Protein AF-A0A2E1IHF9-F1 (afdb_monomer_lite)

Sequence (119 aa):
MLIVKVIKPLVSTNRIPDFQHKHLQVVQDGSSKKVAVDAVGAKPGDWVICVGSSAAREAAGSKSYPSDLTIVGIIDHWEPDPPKTSSTSSSAPAPAVAPAPAPVSKAGSGSAAQGGSST

pLDDT: mean 80.96, std 20.06, range [40.62, 98.12]

Structure (mmCIF, N/CA/C/O backbone):
data_AF-A0A2E1IHF9-F1
#
_entry.id   AF-A0A2E1IHF9-F1
#
loop_
_atom_site.group_PDB
_atom_site.id
_atom_site.type_symbol
_atom_site.label_atom_id
_atom_site.label_alt_id
_atom_site.label_comp_id
_atom_site.label_asym_id
_atom_site.label_entity_id
_atom_site.label_seq_id
_atom_site.pdbx_PDB_ins_code
_atom_site.Cartn_x
_atom_site.Cartn_y
_atom_site.Cartn_z
_atom_site.occupancy
_atom_site.B_iso_or_equiv
_atom_site.auth_seq_id
_atom_site.auth_comp_id
_atom_site.auth_asym_id
_atom_site.auth_atom_id
_atom_site.pdbx_PDB_model_num
ATOM 1 N N . MET A 1 1 ? 7.980 2.218 10.946 1.00 90.38 1 MET A N 1
ATOM 2 C CA . MET A 1 1 ? 6.757 1.586 10.401 1.00 90.38 1 MET A CA 1
ATOM 3 C C . MET A 1 1 ? 5.550 2.377 10.872 1.00 90.38 1 MET A C 1
ATOM 5 O O . MET A 1 1 ? 5.690 3.129 11.829 1.00 90.38 1 MET A O 1
ATOM 9 N N . LEU A 1 2 ? 4.416 2.251 10.188 1.00 92.75 2 LEU A N 1
ATOM 10 C CA . LEU A 1 2 ? 3.163 2.943 10.501 1.00 92.75 2 LEU A CA 1
ATOM 11 C C . LEU A 1 2 ? 2.051 1.914 10.696 1.00 92.75 2 LEU A C 1
ATOM 13 O O . LEU A 1 2 ? 2.040 0.903 9.994 1.00 92.75 2 LEU A O 1
ATOM 17 N N . ILE A 1 3 ? 1.124 2.202 11.605 1.00 95.25 3 ILE A N 1
ATOM 18 C CA . ILE A 1 3 ? -0.120 1.447 11.751 1.00 95.25 3 ILE A CA 1
ATOM 19 C C . ILE A 1 3 ? -1.219 2.264 11.094 1.00 95.25 3 ILE A C 1
ATOM 21 O O . ILE A 1 3 ? -1.462 3.409 11.469 1.00 95.25 3 ILE A O 1
ATOM 25 N N . VAL A 1 4 ? -1.847 1.686 10.079 1.00 96.31 4 VAL A N 1
ATOM 26 C CA . VAL A 1 4 ? -2.867 2.356 9.272 1.00 96.31 4 VAL A CA 1
ATOM 27 C C . VAL A 1 4 ? -4.029 1.409 9.027 1.00 96.31 4 VAL A C 1
ATOM 29 O O . VAL A 1 4 ? -3.874 0.189 9.098 1.00 96.31 4 VAL A O 1
ATOM 32 N N . LYS A 1 5 ? -5.199 1.966 8.719 1.00 96.75 5 LYS A N 1
ATOM 33 C CA . LYS A 1 5 ? -6.387 1.175 8.387 1.00 96.75 5 LYS A CA 1
ATOM 34 C C . LYS A 1 5 ? -6.623 1.163 6.884 1.00 96.75 5 LYS A C 1
ATOM 36 O O . LYS A 1 5 ? -6.647 2.226 6.262 1.00 96.75 5 LYS A O 1
ATOM 41 N N . VAL A 1 6 ? -6.844 -0.005 6.294 1.00 97.94 6 VAL A N 1
ATOM 42 C CA . VAL A 1 6 ? -7.206 -0.120 4.877 1.00 97.94 6 VAL A CA 1
ATOM 43 C C . VAL A 1 6 ? -8.629 0.393 4.675 1.00 97.94 6 VAL A C 1
ATOM 45 O O . VAL A 1 6 ? -9.572 -0.054 5.325 1.00 97.94 6 VAL A O 1
ATOM 48 N N . ILE A 1 7 ? -8.795 1.348 3.763 1.00 97.94 7 ILE A N 1
ATOM 49 C CA . ILE A 1 7 ? -10.092 1.956 3.449 1.00 97.94 7 ILE A CA 1
ATOM 50 C C . ILE A 1 7 ? -10.748 1.223 2.287 1.00 97.94 7 ILE A C 1
ATOM 52 O O . ILE A 1 7 ? -11.915 0.854 2.369 1.00 97.94 7 ILE A O 1
ATOM 56 N N . LYS A 1 8 ? -10.021 1.087 1.173 1.00 97.69 8 LYS A N 1
ATOM 57 C CA . LYS A 1 8 ? -10.540 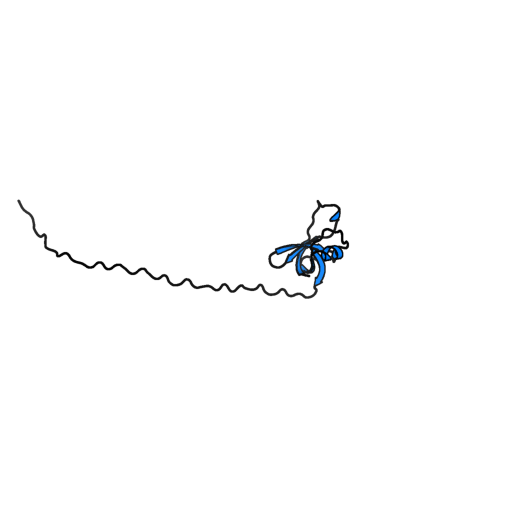0.524 -0.077 1.00 97.69 8 LYS A CA 1
ATOM 58 C C . LYS A 1 8 ? -9.410 0.194 -1.056 1.00 97.69 8 LYS A C 1
ATOM 60 O O . LYS A 1 8 ? -8.387 0.886 -1.025 1.00 97.69 8 LYS A O 1
ATOM 65 N N . PRO A 1 9 ? -9.629 -0.742 -1.993 1.00 97.56 9 PRO A N 1
ATOM 66 C CA . PRO A 1 9 ? -8.713 -0.949 -3.105 1.00 97.56 9 PRO A CA 1
ATOM 67 C C . PRO A 1 9 ? -8.630 0.288 -4.011 1.00 97.56 9 PRO A C 1
ATOM 69 O O . PRO A 1 9 ? -9.578 1.079 -4.137 1.00 97.56 9 PRO A O 1
ATOM 72 N N . LEU A 1 10 ? -7.481 0.446 -4.664 1.00 96.62 10 LEU A N 1
ATOM 73 C CA . LEU A 1 10 ? -7.224 1.473 -5.665 1.00 96.62 10 LEU A CA 1
ATOM 74 C C . LEU A 1 10 ? -6.768 0.827 -6.972 1.00 96.62 10 LEU A C 1
ATOM 76 O O . LEU A 1 10 ? -5.849 0.013 -7.001 1.00 96.62 10 LEU A O 1
ATOM 80 N N . VAL A 1 11 ? -7.386 1.242 -8.075 1.00 95.81 11 VAL A N 1
ATOM 81 C CA . VAL A 1 11 ? -7.006 0.816 -9.421 1.00 95.81 11 VAL A CA 1
ATOM 82 C C . VAL A 1 11 ? -6.537 2.037 -10.197 1.00 95.81 11 VAL A C 1
ATOM 84 O O . VAL A 1 11 ? -7.282 2.992 -10.381 1.00 95.81 11 VAL A O 1
ATOM 87 N N . SER A 1 12 ? -5.290 1.992 -10.653 1.00 94.19 12 SER A N 1
ATOM 88 C CA . SER A 1 12 ? -4.766 2.874 -11.696 1.00 94.19 12 SER A CA 1
ATOM 89 C C . SER A 1 12 ? -4.519 2.051 -12.962 1.00 94.19 12 SER A C 1
ATOM 91 O O . SER A 1 12 ? -3.928 0.975 -12.871 1.00 94.19 12 SER A O 1
ATOM 93 N N . THR A 1 13 ? -4.984 2.514 -14.119 1.00 93.81 13 THR A N 1
ATOM 94 C CA . THR A 1 13 ? -4.825 1.824 -15.415 1.00 93.81 13 THR A CA 1
ATOM 95 C C . THR A 1 13 ? -3.763 2.464 -16.306 1.00 93.81 13 THR A C 1
ATOM 97 O O . THR A 1 13 ? -3.248 1.803 -17.198 1.00 93.81 13 THR A O 1
ATOM 100 N N . ASN A 1 14 ? -3.399 3.723 -16.049 1.00 95.94 14 ASN A N 1
ATOM 101 C CA . ASN A 1 14 ? -2.338 4.434 -16.756 1.00 95.94 14 ASN A CA 1
ATOM 102 C C . ASN A 1 14 ? -1.141 4.624 -15.811 1.00 95.94 14 ASN A C 1
ATOM 104 O O . ASN A 1 14 ? -1.241 5.359 -14.825 1.00 95.94 14 ASN A O 1
ATOM 108 N N . ARG A 1 15 ? -0.039 3.907 -16.062 1.00 94.12 15 ARG A N 1
ATOM 109 C CA . ARG A 1 15 ? 1.123 3.806 -15.163 1.00 94.12 15 ARG A CA 1
ATOM 110 C C . ARG A 1 15 ? 2.424 3.785 -15.958 1.00 94.12 15 ARG A C 1
ATOM 112 O O . ARG A 1 15 ? 2.455 3.299 -17.084 1.00 94.12 15 ARG A O 1
ATOM 119 N N . ILE A 1 16 ? 3.509 4.242 -15.333 1.00 94.44 16 ILE A N 1
ATOM 120 C CA . ILE A 1 16 ? 4.855 3.965 -15.844 1.00 94.44 16 ILE A CA 1
ATOM 121 C C . ILE A 1 16 ? 5.126 2.449 -15.798 1.00 94.44 16 ILE A C 1
ATOM 123 O O . ILE A 1 16 ? 4.645 1.790 -14.868 1.00 94.44 16 ILE A O 1
ATOM 127 N N . PRO A 1 17 ? 5.911 1.891 -16.737 1.00 92.75 17 PRO A N 1
ATOM 128 C CA . PRO A 1 17 ? 6.197 0.453 -16.775 1.00 92.75 17 PRO A CA 1
ATOM 129 C C . PRO A 1 17 ? 6.763 -0.092 -15.454 1.00 92.75 17 PRO A C 1
ATOM 131 O O . PRO A 1 17 ? 6.355 -1.155 -14.984 1.00 92.75 17 PRO A O 1
ATOM 134 N N . ASP A 1 18 ? 7.628 0.684 -14.801 1.00 92.69 18 ASP A N 1
ATOM 135 C CA . ASP A 1 18 ? 8.324 0.285 -13.573 1.00 92.69 18 ASP A CA 1
ATOM 136 C C . ASP A 1 18 ? 7.407 0.160 -12.349 1.00 92.69 18 ASP A C 1
ATOM 138 O O . ASP A 1 18 ? 7.753 -0.519 -11.382 1.00 92.69 18 ASP A O 1
ATOM 142 N N . PHE A 1 19 ? 6.220 0.778 -12.379 1.00 93.38 19 PHE A N 1
ATOM 143 C CA . PHE A 1 19 ? 5.235 0.668 -11.297 1.00 93.38 19 PHE A CA 1
ATOM 144 C C . PHE A 1 19 ? 4.413 -0.628 -11.381 1.00 93.38 19 PHE A C 1
ATOM 146 O O . PHE A 1 19 ? 3.680 -0.955 -10.448 1.00 93.38 19 PHE A O 1
ATOM 153 N N . GLN A 1 20 ? 4.576 -1.397 -12.465 1.00 89.62 20 GLN A N 1
ATOM 154 C CA . GLN A 1 20 ? 4.017 -2.737 -12.658 1.00 89.62 20 GLN A CA 1
ATOM 155 C C . GLN A 1 20 ? 2.502 -2.827 -12.350 1.00 89.62 20 GLN A C 1
ATOM 157 O O . GLN A 1 20 ? 1.767 -1.837 -12.273 1.00 89.62 20 GLN A O 1
ATOM 162 N N . HIS A 1 21 ? 2.015 -4.056 -12.177 1.00 91.44 21 HIS A N 1
ATOM 163 C CA . HIS A 1 21 ? 0.623 -4.372 -11.857 1.00 91.44 21 HIS A CA 1
ATOM 164 C C . HIS A 1 21 ? 0.470 -4.833 -10.404 1.00 91.44 21 HIS A C 1
ATOM 166 O O . HIS A 1 21 ? -0.176 -5.841 -10.131 1.00 91.44 21 HIS A O 1
ATOM 172 N N . LYS A 1 22 ? 1.090 -4.120 -9.455 1.00 93.00 22 LYS A N 1
ATOM 173 C CA . LYS A 1 22 ? 0.910 -4.433 -8.030 1.00 93.00 22 LYS A CA 1
ATOM 174 C C . LYS A 1 22 ? -0.433 -3.931 -7.508 1.00 93.00 22 LYS A C 1
ATOM 176 O O . LYS A 1 22 ? -0.962 -2.913 -7.977 1.00 93.00 22 LYS A O 1
ATOM 181 N N . HIS A 1 23 ? -0.954 -4.653 -6.518 1.00 95.50 23 HIS A N 1
ATOM 182 C CA . HIS A 1 23 ? -2.153 -4.271 -5.785 1.00 95.50 23 HIS A CA 1
ATOM 183 C C . HIS A 1 23 ? -1.892 -2.985 -5.003 1.00 95.50 23 HIS A C 1
ATOM 185 O O . HIS A 1 23 ? -0.849 -2.831 -4.370 1.00 95.50 23 HIS A O 1
ATOM 191 N N . LEU A 1 24 ? -2.838 -2.050 -5.078 1.00 97.38 24 LEU A N 1
ATOM 192 C CA . LEU A 1 24 ? -2.775 -0.776 -4.375 1.00 97.38 24 LEU A CA 1
ATOM 193 C C . LEU A 1 24 ? -3.983 -0.652 -3.458 1.00 97.38 24 LEU A C 1
ATOM 195 O O . LEU A 1 24 ? -5.113 -0.953 -3.852 1.00 97.38 24 LEU A O 1
ATOM 199 N N . GLN A 1 25 ? -3.740 -0.156 -2.255 1.00 98.12 25 GLN A N 1
ATOM 200 C CA . GLN A 1 25 ? -4.758 0.098 -1.248 1.00 98.12 25 GLN A CA 1
ATOM 201 C C . GLN A 1 25 ? -4.723 1.572 -0.863 1.00 98.12 25 GLN A C 1
ATOM 203 O O . GLN A 1 25 ? -3.654 2.171 -0.728 1.00 98.12 25 GLN A O 1
ATOM 208 N N . VAL A 1 26 ? -5.895 2.164 -0.656 1.00 98.00 26 VAL A N 1
ATOM 209 C CA . VAL A 1 26 ? -5.999 3.435 0.061 1.00 98.00 26 VAL A CA 1
ATOM 210 C C . VAL A 1 26 ? -6.008 3.118 1.549 1.00 98.00 26 VAL A C 1
ATOM 212 O O . VAL A 1 26 ? -6.885 2.387 2.011 1.00 98.00 26 VAL A O 1
ATOM 215 N N . VAL A 1 27 ? -5.072 3.692 2.296 1.00 97.69 27 VAL A N 1
ATOM 216 C CA . VAL A 1 27 ? -4.953 3.530 3.749 1.00 97.69 27 VAL A CA 1
ATOM 217 C C . VAL A 1 27 ? -5.185 4.859 4.469 1.00 97.69 27 VAL A C 1
ATOM 219 O O . VAL A 1 27 ? -4.873 5.930 3.941 1.00 97.69 27 VAL A O 1
ATOM 222 N N . GLN A 1 28 ? -5.762 4.794 5.665 1.00 96.56 28 GLN A N 1
ATOM 223 C CA . GLN A 1 28 ? -6.008 5.931 6.547 1.00 96.56 28 GLN A CA 1
ATOM 224 C C . GLN A 1 28 ? -4.916 5.991 7.616 1.00 96.56 28 GLN A C 1
ATOM 226 O O . GLN A 1 28 ? -4.759 5.049 8.393 1.00 96.56 28 GLN A O 1
ATOM 231 N N . ASP A 1 29 ? -4.208 7.115 7.666 1.00 93.62 29 ASP A N 1
ATOM 232 C CA . ASP A 1 29 ? -3.217 7.455 8.687 1.00 93.62 29 ASP A CA 1
ATOM 233 C C . ASP A 1 29 ? -3.687 8.726 9.412 1.00 93.62 29 ASP A C 1
ATOM 235 O O . ASP A 1 29 ? -3.622 9.834 8.867 1.00 93.62 29 ASP A O 1
ATOM 239 N N . GLY A 1 30 ? -4.281 8.561 10.597 1.00 89.38 30 GLY A N 1
ATOM 240 C CA . GLY A 1 30 ? -4.964 9.647 11.304 1.00 89.38 30 GLY A CA 1
ATOM 241 C C . GLY A 1 30 ? -6.073 10.269 10.449 1.00 89.38 30 GLY A C 1
ATOM 242 O O . GLY A 1 30 ? -7.021 9.589 10.061 1.00 89.38 30 GLY A O 1
ATOM 243 N N . SER A 1 31 ? -5.954 11.557 10.118 1.00 89.69 31 SER A N 1
ATOM 244 C CA . SER A 1 31 ? -6.883 12.281 9.231 1.00 89.69 31 SER A CA 1
ATOM 245 C C . SER A 1 31 ? -6.518 12.196 7.741 1.00 89.69 31 SER A C 1
ATOM 247 O O . SER A 1 31 ? -7.352 12.502 6.886 1.00 89.69 31 SER A O 1
ATOM 249 N N . SER A 1 32 ? -5.312 11.736 7.405 1.00 95.06 32 SER A N 1
ATOM 250 C CA . SER A 1 32 ? -4.787 11.740 6.038 1.00 95.06 32 SER A CA 1
ATOM 251 C C . SER A 1 32 ? -4.979 10.399 5.330 1.00 95.06 32 SER A C 1
ATOM 253 O O . SER A 1 32 ? -4.904 9.332 5.938 1.00 95.06 32 SER A O 1
ATOM 255 N N . LYS A 1 33 ? -5.199 10.449 4.012 1.00 96.94 33 LYS A N 1
ATOM 256 C CA . LYS A 1 33 ? -5.250 9.257 3.153 1.00 96.94 33 LYS A CA 1
ATOM 257 C C . LYS A 1 33 ? -3.929 9.100 2.418 1.00 96.94 33 LYS A C 1
ATOM 259 O O . LYS A 1 33 ? -3.407 10.072 1.878 1.00 96.94 33 LYS A O 1
ATOM 264 N N . LYS A 1 34 ? -3.419 7.875 2.378 1.00 97.12 34 LYS A N 1
ATOM 265 C CA . LYS A 1 34 ? -2.202 7.498 1.652 1.00 97.12 34 LYS A CA 1
ATOM 266 C C . LYS A 1 34 ? -2.500 6.324 0.724 1.00 97.12 34 LYS A C 1
ATOM 268 O O . LYS A 1 34 ? -3.499 5.626 0.903 1.00 97.12 34 LYS A O 1
ATOM 273 N N . VAL A 1 35 ? -1.646 6.117 -0.270 1.00 97.06 35 VAL A N 1
ATOM 274 C CA . VAL A 1 35 ? -1.688 4.936 -1.139 1.00 97.06 35 VAL A CA 1
ATOM 275 C C . VAL A 1 35 ? -0.543 4.029 -0.726 1.00 97.06 35 VAL A C 1
ATOM 277 O O . VAL A 1 35 ? 0.579 4.500 -0.586 1.00 97.06 35 VAL A O 1
ATOM 280 N N . ALA A 1 36 ? -0.834 2.755 -0.502 1.00 97.50 36 ALA A N 1
ATOM 281 C CA . ALA A 1 36 ? 0.165 1.753 -0.168 1.00 97.50 36 ALA A CA 1
ATOM 282 C C . ALA A 1 36 ? 0.130 0.614 -1.188 1.00 97.50 36 ALA A C 1
ATOM 284 O O . ALA A 1 36 ? -0.945 0.216 -1.648 1.00 97.50 36 ALA A O 1
ATOM 285 N N . VAL A 1 37 ? 1.302 0.075 -1.518 1.00 97.50 37 VAL A N 1
ATOM 286 C CA . VAL A 1 37 ? 1.415 -1.203 -2.229 1.00 97.50 37 VAL A CA 1
ATOM 287 C C . VAL A 1 37 ? 1.028 -2.329 -1.282 1.00 97.50 37 VAL A C 1
ATOM 289 O O . VAL A 1 37 ? 1.495 -2.369 -0.148 1.00 97.50 37 VAL A O 1
ATOM 292 N N . ASP A 1 38 ? 0.204 -3.257 -1.749 1.00 97.38 38 ASP A N 1
ATOM 293 C CA . ASP A 1 38 ? -0.218 -4.421 -0.981 1.00 97.38 38 ASP A CA 1
ATOM 294 C C . ASP A 1 38 ? 0.531 -5.672 -1.439 1.00 97.38 38 ASP A C 1
ATOM 296 O O . ASP A 1 38 ? 0.313 -6.175 -2.543 1.00 97.38 38 ASP A O 1
ATOM 300 N N . ALA A 1 39 ? 1.443 -6.144 -0.591 1.00 95.06 39 ALA A N 1
ATOM 301 C CA . ALA A 1 39 ? 2.199 -7.374 -0.808 1.00 95.06 39 ALA A CA 1
ATOM 302 C C . ALA A 1 39 ? 1.599 -8.583 -0.065 1.00 95.06 39 ALA A C 1
ATOM 304 O O . ALA A 1 39 ? 2.102 -9.693 -0.222 1.00 95.06 39 ALA A O 1
ATOM 305 N N . VAL A 1 40 ? 0.552 -8.378 0.743 1.00 96.19 40 VAL A N 1
ATOM 306 C CA . VAL A 1 40 ? 0.044 -9.372 1.707 1.00 96.19 40 VAL A CA 1
ATOM 307 C C . VAL A 1 40 ? -1.377 -9.829 1.368 1.00 96.19 40 VAL A C 1
ATOM 309 O O . VAL A 1 40 ? -1.741 -10.963 1.663 1.00 96.19 40 VAL A O 1
ATOM 312 N N . GLY A 1 41 ? -2.171 -8.982 0.712 1.00 96.00 41 GLY A N 1
ATOM 313 C CA . GLY A 1 41 ? -3.573 -9.254 0.389 1.00 96.00 41 GLY A CA 1
ATOM 314 C C . GLY A 1 41 ? -4.535 -8.750 1.465 1.00 96.00 41 GLY A C 1
ATOM 315 O O . GLY A 1 41 ? -5.485 -9.449 1.823 1.00 96.00 41 GLY A O 1
ATOM 316 N N . ALA A 1 42 ? -4.282 -7.548 1.986 1.00 97.38 42 ALA A N 1
ATOM 317 C CA . ALA A 1 42 ? -5.136 -6.907 2.977 1.00 97.38 42 ALA A CA 1
ATOM 318 C C . ALA A 1 42 ? -6.501 -6.506 2.391 1.00 97.38 42 ALA A C 1
ATOM 320 O O . ALA A 1 42 ? -6.646 -6.195 1.202 1.00 97.38 42 ALA A O 1
ATOM 321 N N . LYS A 1 43 ? -7.526 -6.482 3.240 1.00 96.94 43 LYS A N 1
ATOM 322 C CA . LYS A 1 43 ? -8.907 -6.163 2.871 1.00 96.94 43 LYS A CA 1
ATOM 323 C C . LYS A 1 43 ? -9.347 -4.835 3.487 1.00 96.94 43 LYS A C 1
ATOM 325 O O . LYS A 1 43 ? -8.815 -4.408 4.509 1.00 96.94 43 LYS A O 1
ATOM 330 N N . PRO A 1 44 ? -10.340 -4.156 2.888 1.00 97.25 44 PRO A N 1
ATOM 331 C CA . PRO A 1 44 ? -10.972 -2.996 3.508 1.00 97.25 44 PRO A CA 1
ATOM 332 C C . PRO A 1 44 ? -11.430 -3.296 4.937 1.00 97.25 44 PRO A C 1
ATOM 334 O O . PRO A 1 44 ? -12.170 -4.249 5.160 1.00 97.25 44 PRO A O 1
ATOM 337 N N . GLY A 1 45 ? -11.014 -2.462 5.887 1.00 95.44 45 GLY A N 1
ATOM 338 C CA . GLY A 1 45 ? -11.281 -2.651 7.312 1.00 95.44 45 GLY A CA 1
ATOM 339 C C . GLY A 1 45 ? -10.088 -3.170 8.111 1.00 95.44 45 GLY A C 1
ATOM 340 O O . GLY A 1 45 ? -10.038 -2.888 9.309 1.00 95.44 45 GLY A O 1
ATOM 341 N N . ASP A 1 46 ? -9.122 -3.823 7.466 1.00 96.75 46 ASP A N 1
ATOM 342 C CA . ASP A 1 46 ? -7.961 -4.393 8.145 1.00 96.75 46 ASP A CA 1
ATOM 343 C C . ASP A 1 46 ? -7.036 -3.299 8.687 1.00 96.75 46 ASP A C 1
ATOM 345 O O . ASP A 1 46 ? -6.778 -2.276 8.037 1.00 96.75 46 ASP A O 1
ATOM 349 N N . TRP A 1 47 ? -6.502 -3.543 9.879 1.00 96.75 47 TRP A N 1
ATOM 350 C CA . TRP A 1 47 ? -5.368 -2.801 10.407 1.00 96.75 47 TRP A CA 1
ATOM 351 C C . TRP A 1 47 ? -4.087 -3.438 9.898 1.00 96.75 47 TRP A C 1
ATOM 353 O O . TRP A 1 47 ? -3.931 -4.655 9.946 1.00 96.75 47 TRP A O 1
ATOM 363 N N . VAL A 1 48 ? -3.176 -2.623 9.379 1.00 97.69 48 VAL A N 1
ATOM 364 C CA . VAL A 1 48 ? -1.973 -3.116 8.710 1.00 97.69 48 VAL A CA 1
ATOM 365 C C . VAL A 1 48 ? -0.731 -2.370 9.161 1.00 97.69 48 VAL A C 1
ATOM 367 O O . VAL A 1 48 ? -0.776 -1.191 9.526 1.00 97.69 48 VAL A O 1
ATOM 370 N N . ILE A 1 49 ? 0.397 -3.071 9.087 1.00 97.25 49 ILE A N 1
ATOM 371 C CA . ILE A 1 49 ? 1.727 -2.499 9.256 1.00 97.25 49 ILE A CA 1
ATOM 372 C C . ILE A 1 49 ? 2.231 -2.079 7.880 1.00 97.25 49 ILE A C 1
ATOM 374 O O . ILE A 1 49 ? 2.388 -2.907 6.980 1.00 97.25 49 ILE A O 1
ATOM 378 N N . CYS A 1 50 ? 2.544 -0.795 7.742 1.00 97.12 50 CYS A N 1
ATOM 379 C CA . CYS A 1 50 ? 3.188 -0.251 6.557 1.00 97.12 50 CYS A CA 1
ATOM 380 C C . CYS A 1 50 ? 4.649 0.122 6.832 1.00 97.12 50 CYS A C 1
ATOM 382 O O . CYS A 1 50 ? 4.997 0.725 7.856 1.00 97.12 50 CYS A O 1
ATOM 384 N N . VAL A 1 51 ? 5.511 -0.185 5.870 1.00 97.31 51 VAL A N 1
ATOM 385 C CA . VAL A 1 51 ? 6.900 0.276 5.812 1.00 97.31 51 VAL A CA 1
ATOM 386 C C . VAL A 1 51 ? 6.978 1.412 4.803 1.00 97.31 51 VAL A C 1
ATOM 388 O O . VAL A 1 51 ? 6.428 1.302 3.712 1.00 97.31 51 VAL A O 1
ATOM 391 N N . GLY A 1 52 ? 7.644 2.503 5.180 1.00 94.25 52 GLY A N 1
ATOM 392 C CA . GLY A 1 52 ? 7.835 3.664 4.316 1.00 94.25 52 GLY A CA 1
ATOM 393 C C . GLY A 1 52 ? 9.275 3.822 3.825 1.00 94.25 52 GLY A C 1
ATOM 394 O O . GLY A 1 52 ? 10.176 3.104 4.266 1.00 94.25 52 GLY A O 1
ATOM 395 N N . SER A 1 53 ? 9.502 4.833 2.985 1.00 88.69 53 SER A N 1
ATOM 396 C CA . SER A 1 53 ? 10.834 5.244 2.511 1.00 88.69 53 SER A CA 1
ATOM 397 C C . SER A 1 53 ? 11.564 4.132 1.732 1.00 88.69 53 SER A C 1
ATOM 399 O O . SER A 1 53 ? 10.939 3.316 1.061 1.00 88.69 53 SER A O 1
ATOM 401 N N . SER A 1 54 ? 12.897 4.094 1.776 1.00 89.44 54 SER A N 1
ATOM 402 C CA . SER A 1 54 ? 13.735 3.163 1.010 1.00 89.44 54 SER A CA 1
ATOM 403 C C . SER A 1 54 ? 13.413 1.684 1.251 1.00 89.44 54 SER A C 1
ATOM 405 O O . SER A 1 54 ? 13.479 0.896 0.308 1.00 89.44 54 SER A O 1
ATOM 407 N N . ALA A 1 55 ? 13.016 1.319 2.473 1.00 93.25 55 ALA A N 1
ATOM 408 C CA . ALA A 1 55 ? 12.644 -0.048 2.835 1.00 93.25 55 ALA A CA 1
ATOM 409 C C . ALA A 1 55 ? 11.316 -0.502 2.194 1.00 93.25 55 ALA A C 1
ATOM 411 O O . ALA A 1 55 ? 11.106 -1.697 1.992 1.00 93.25 55 A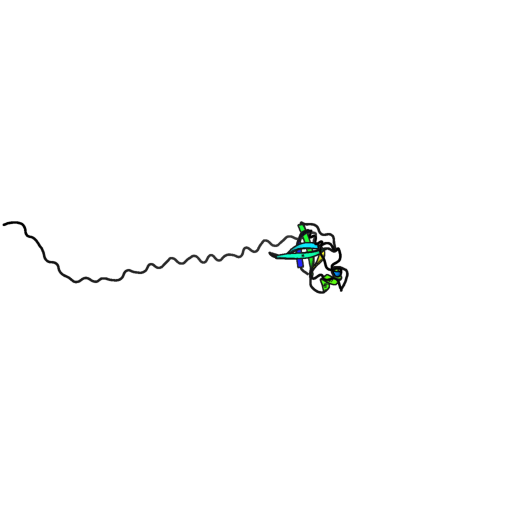LA A O 1
ATOM 412 N N . ALA A 1 56 ? 10.439 0.432 1.802 1.00 94.88 56 ALA A N 1
ATOM 413 C CA . ALA A 1 56 ? 9.180 0.108 1.128 1.00 94.88 56 ALA A CA 1
ATOM 414 C C . ALA A 1 56 ? 9.403 -0.565 -0.236 1.00 94.88 56 ALA A C 1
ATOM 416 O O . ALA A 1 56 ? 8.598 -1.399 -0.652 1.00 94.88 56 ALA A O 1
ATOM 417 N N . ARG A 1 57 ? 10.505 -0.236 -0.919 1.00 94.75 57 ARG A N 1
ATOM 418 C CA . ARG A 1 57 ? 10.867 -0.810 -2.225 1.00 94.75 57 ARG A CA 1
ATOM 419 C C . ARG A 1 57 ? 11.232 -2.285 -2.102 1.00 94.75 57 ARG A C 1
ATOM 421 O O . ARG A 1 57 ? 10.705 -3.124 -2.827 1.00 94.75 57 ARG A O 1
ATOM 428 N N . GLU A 1 58 ? 12.062 -2.615 -1.115 1.00 94.00 58 GLU A N 1
ATOM 429 C CA . GLU A 1 58 ? 12.401 -4.007 -0.803 1.00 94.00 58 GLU A CA 1
ATOM 430 C C . GLU A 1 58 ? 11.158 -4.804 -0.406 1.00 94.00 58 GLU A C 1
ATOM 432 O O . GLU A 1 58 ? 10.928 -5.879 -0.954 1.00 94.00 58 GLU A O 1
ATOM 437 N N . ALA A 1 59 ? 10.299 -4.231 0.443 1.00 93.12 59 ALA A N 1
ATOM 438 C CA . ALA A 1 59 ? 9.015 -4.827 0.810 1.00 93.12 59 ALA A CA 1
ATOM 439 C C . ALA A 1 59 ? 8.060 -5.007 -0.386 1.00 93.12 59 ALA A C 1
ATOM 441 O O . ALA A 1 59 ? 7.283 -5.956 -0.421 1.00 93.12 59 ALA A O 1
ATOM 442 N N . ALA A 1 60 ? 8.124 -4.129 -1.392 1.00 92.62 60 ALA A N 1
ATOM 443 C CA . ALA A 1 60 ? 7.360 -4.276 -2.631 1.00 92.62 60 ALA A CA 1
ATOM 444 C C . ALA A 1 60 ? 7.924 -5.385 -3.543 1.00 92.62 60 ALA A C 1
ATOM 446 O O . ALA A 1 60 ? 7.300 -5.728 -4.551 1.00 92.62 60 ALA A O 1
ATOM 447 N N . GLY A 1 61 ? 9.083 -5.957 -3.206 1.00 91.25 61 GLY A N 1
ATOM 448 C CA . GLY A 1 61 ? 9.732 -7.058 -3.917 1.00 91.25 61 GLY A CA 1
ATOM 449 C C . GLY A 1 61 ? 10.856 -6.636 -4.866 1.00 91.25 61 GLY A C 1
ATOM 450 O O . GLY A 1 61 ? 11.422 -7.496 -5.535 1.00 91.25 61 GLY A O 1
ATOM 451 N N . SER A 1 62 ? 11.198 -5.345 -4.962 1.00 90.81 62 SER A N 1
ATOM 452 C CA . SER A 1 62 ? 12.360 -4.892 -5.742 1.00 90.81 62 SER A CA 1
ATOM 453 C C . SER A 1 62 ? 12.878 -3.532 -5.281 1.00 90.81 62 SER A C 1
ATOM 455 O O . SER A 1 62 ? 12.122 -2.571 -5.174 1.00 90.81 62 SER A O 1
ATOM 457 N N . LYS A 1 63 ? 14.203 -3.402 -5.142 1.00 89.88 63 LYS A N 1
ATOM 458 C CA . LYS A 1 63 ? 14.877 -2.127 -4.831 1.00 89.88 63 LYS A CA 1
ATOM 459 C C . LYS A 1 63 ? 14.608 -1.018 -5.852 1.00 89.88 63 LYS A C 1
ATOM 461 O O . LYS A 1 63 ? 14.677 0.150 -5.479 1.00 89.88 63 LYS A O 1
ATOM 466 N N . SER A 1 64 ? 14.326 -1.371 -7.107 1.00 91.31 64 SER A N 1
ATOM 467 C CA . SER A 1 64 ? 14.019 -0.412 -8.176 1.00 91.31 64 SER A CA 1
ATOM 468 C C . SER A 1 64 ? 12.544 -0.023 -8.243 1.00 91.31 64 SER A C 1
ATOM 470 O O . SER A 1 64 ? 12.201 0.909 -8.964 1.00 91.31 64 SER A O 1
ATOM 472 N N . TYR A 1 65 ? 11.662 -0.709 -7.509 1.00 92.62 65 TYR A N 1
ATOM 473 C CA . TYR A 1 65 ? 10.236 -0.419 -7.566 1.00 92.62 65 TYR A CA 1
ATOM 474 C C . TYR A 1 65 ? 9.952 0.962 -6.949 1.00 92.62 65 TYR A C 1
ATOM 476 O O . TYR A 1 65 ? 10.402 1.219 -5.828 1.00 92.62 65 TYR A O 1
ATOM 484 N N . PRO A 1 66 ? 9.190 1.850 -7.613 1.00 93.50 66 PRO A N 1
ATOM 485 C CA . PRO A 1 66 ? 8.918 3.190 -7.104 1.00 93.50 66 PRO A CA 1
ATOM 486 C C . PRO A 1 66 ? 7.787 3.164 -6.057 1.00 93.50 66 PRO A C 1
ATOM 488 O O . PRO A 1 66 ? 6.705 3.697 -6.283 1.00 93.50 66 PRO A O 1
ATOM 491 N N . SER A 1 67 ? 8.033 2.510 -4.913 1.00 93.31 67 SER A N 1
ATOM 492 C CA . SER A 1 67 ? 7.165 2.538 -3.723 1.00 93.31 67 SER A CA 1
ATOM 493 C C . SER A 1 67 ? 7.794 3.388 -2.629 1.00 93.31 67 SER A C 1
ATOM 495 O O . SER A 1 67 ? 8.978 3.239 -2.319 1.00 93.31 67 SER A O 1
ATOM 497 N N . ASP A 1 68 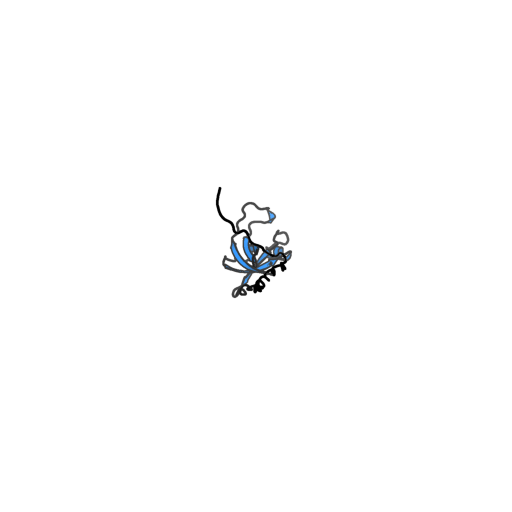? 6.981 4.231 -2.009 1.00 94.19 68 ASP A N 1
ATOM 498 C CA . ASP A 1 68 ? 7.290 4.970 -0.790 1.00 94.19 68 ASP A CA 1
ATOM 499 C C . ASP A 1 68 ? 6.529 4.433 0.436 1.00 94.19 68 ASP A C 1
ATOM 501 O O . ASP A 1 68 ? 6.876 4.806 1.560 1.00 94.19 68 ASP A O 1
ATOM 505 N N . LEU A 1 69 ? 5.541 3.547 0.232 1.00 96.94 69 LEU A N 1
ATOM 506 C CA . LEU A 1 69 ? 4.719 2.925 1.267 1.00 96.94 69 LEU A CA 1
ATOM 507 C C . LEU A 1 69 ? 4.226 1.531 0.836 1.00 96.94 69 LEU A C 1
ATOM 509 O O . LEU A 1 69 ? 3.501 1.388 -0.149 1.00 96.94 69 LEU A O 1
ATOM 513 N N . THR A 1 70 ? 4.561 0.502 1.614 1.00 97.56 70 THR A N 1
ATOM 514 C CA . THR A 1 70 ? 4.173 -0.891 1.333 1.00 97.56 70 THR A CA 1
ATOM 515 C C . THR A 1 70 ? 3.631 -1.574 2.587 1.00 97.56 70 THR A C 1
ATOM 517 O O . THR A 1 70 ? 4.232 -1.474 3.658 1.00 97.56 70 THR A O 1
ATOM 520 N N . ILE A 1 71 ? 2.508 -2.279 2.449 1.00 98.00 71 ILE A N 1
ATOM 521 C CA . ILE A 1 71 ? 1.903 -3.130 3.478 1.00 98.00 71 ILE A CA 1
ATOM 522 C C . ILE A 1 71 ? 2.740 -4.402 3.610 1.00 98.00 71 ILE A C 1
ATOM 524 O O . ILE A 1 71 ? 2.945 -5.110 2.624 1.00 98.00 71 ILE A O 1
ATOM 528 N N . VAL A 1 72 ? 3.204 -4.687 4.826 1.00 97.50 72 VAL A N 1
ATOM 529 C CA . VAL A 1 72 ? 4.042 -5.861 5.138 1.00 97.50 72 VAL A CA 1
ATOM 530 C C . VAL A 1 72 ? 3.370 -6.861 6.072 1.00 97.50 72 VAL A C 1
ATOM 532 O O . VAL A 1 72 ? 3.853 -7.980 6.204 1.00 97.50 72 VAL A O 1
ATOM 535 N N . GLY A 1 73 ? 2.259 -6.489 6.708 1.00 97.38 73 GLY A N 1
ATOM 536 C CA . GLY A 1 73 ? 1.516 -7.393 7.577 1.00 97.38 73 GLY A CA 1
ATOM 537 C C . GLY A 1 73 ? 0.137 -6.861 7.939 1.00 97.38 73 GLY A C 1
ATOM 538 O O . GLY A 1 73 ? -0.090 -5.650 7.927 1.00 97.38 73 GLY A O 1
ATOM 539 N N . ILE A 1 74 ? -0.761 -7.786 8.267 1.00 97.69 74 ILE A N 1
ATOM 540 C CA . ILE A 1 74 ? -2.088 -7.524 8.831 1.00 97.69 74 ILE A CA 1
ATOM 541 C C . ILE A 1 74 ? -1.987 -7.707 10.348 1.00 97.69 74 ILE A C 1
ATOM 543 O O . ILE A 1 74 ? -1.247 -8.569 10.818 1.00 97.69 74 ILE A O 1
ATOM 547 N N . ILE A 1 75 ? -2.676 -6.861 11.106 1.00 97.00 75 ILE A N 1
ATOM 548 C CA . ILE A 1 75 ? -2.683 -6.877 12.568 1.00 97.00 75 ILE A CA 1
ATOM 549 C C . ILE A 1 75 ? -3.986 -7.532 13.025 1.00 97.00 75 ILE A C 1
ATOM 551 O O . ILE A 1 75 ? -5.061 -6.996 12.763 1.00 97.00 75 ILE A O 1
ATOM 555 N N . ASP A 1 76 ? -3.889 -8.661 13.726 1.00 93.31 76 ASP A N 1
ATOM 556 C CA . ASP A 1 76 ? -5.064 -9.433 14.157 1.00 93.31 76 ASP A CA 1
ATOM 557 C C . ASP A 1 76 ? -5.905 -8.691 15.207 1.00 93.31 76 ASP A C 1
ATOM 559 O O . ASP A 1 76 ? -7.133 -8.642 15.131 1.00 93.31 76 ASP A O 1
ATOM 563 N N . HIS A 1 77 ? -5.239 -8.077 16.187 1.00 91.88 77 HIS A N 1
ATOM 564 C CA . HIS A 1 77 ? -5.884 -7.411 17.315 1.00 91.88 77 HIS A CA 1
ATOM 565 C C . HIS A 1 77 ? -5.323 -5.998 17.481 1.00 91.88 77 HIS A C 1
ATOM 567 O O . HIS A 1 77 ? -4.249 -5.806 18.049 1.00 91.88 77 HIS A O 1
ATOM 573 N N . TRP A 1 78 ? -6.052 -5.005 16.962 1.00 89.62 78 TRP A N 1
ATOM 574 C CA . TRP A 1 78 ? -5.722 -3.590 17.119 1.00 89.62 78 TRP A CA 1
ATOM 575 C C . TRP A 1 78 ? -6.959 -2.773 17.484 1.00 89.62 78 TRP A C 1
ATOM 577 O O . TRP A 1 78 ? -7.905 -2.662 16.698 1.00 89.62 78 TRP A O 1
ATOM 587 N N . GLU A 1 79 ? -6.933 -2.171 18.668 1.00 83.81 79 GLU A N 1
ATOM 588 C CA . GLU A 1 79 ? -7.943 -1.215 19.108 1.00 83.81 79 GLU A CA 1
ATOM 589 C C . GLU A 1 79 ? -7.434 0.204 18.818 1.00 83.81 79 GLU A C 1
ATOM 591 O O . GLU A 1 79 ? -6.373 0.584 19.313 1.00 83.81 79 GLU A O 1
ATOM 596 N N . PRO A 1 80 ? -8.128 0.998 17.980 1.00 77.25 80 PRO A N 1
ATOM 597 C CA . PRO A 1 80 ? -7.737 2.381 17.762 1.00 77.25 80 PRO A CA 1
ATOM 598 C C . PRO A 1 80 ? -7.898 3.186 19.049 1.00 77.25 80 PRO A C 1
ATOM 600 O O . PRO A 1 80 ? -8.941 3.109 19.699 1.00 77.25 80 PRO A O 1
ATOM 603 N N . ASP A 1 81 ? -6.905 4.022 19.355 1.00 76.06 81 ASP A N 1
ATOM 604 C CA . ASP A 1 81 ? -7.037 5.002 20.427 1.00 76.06 81 ASP A CA 1
ATOM 605 C C . ASP A 1 81 ? -8.293 5.860 20.203 1.00 76.06 81 ASP A C 1
ATOM 607 O O . ASP A 1 81 ? -8.567 6.279 19.065 1.00 76.06 81 ASP A O 1
ATOM 611 N N . PRO A 1 82 ? -9.061 6.160 21.267 1.00 71.00 82 PRO A N 1
ATOM 612 C CA . PRO A 1 82 ? -10.183 7.071 21.154 1.00 71.00 82 PRO A CA 1
ATOM 613 C C . PRO A 1 82 ? -9.676 8.417 20.618 1.00 71.00 82 PRO A C 1
ATOM 615 O O . PRO A 1 82 ? -8.596 8.875 21.013 1.00 71.00 82 PRO A O 1
ATOM 618 N N . PRO A 1 83 ? -10.424 9.071 19.711 1.00 66.25 83 PRO A N 1
ATOM 619 C CA . PRO A 1 83 ? -10.022 10.369 19.191 1.00 66.25 83 PRO A CA 1
ATOM 620 C C . PRO A 1 83 ? -9.787 11.308 20.375 1.00 66.25 83 PRO A C 1
ATOM 622 O O . PRO A 1 83 ? -10.687 11.503 21.191 1.00 66.25 83 PRO A O 1
ATOM 625 N N . LYS A 1 84 ? -8.573 11.870 20.490 1.00 57.81 84 LYS A N 1
ATOM 626 C CA . LYS A 1 84 ? -8.275 12.884 21.506 1.00 57.81 84 LYS A CA 1
ATOM 627 C C . LYS A 1 84 ? -9.275 14.018 21.316 1.00 57.81 84 LYS A C 1
ATOM 629 O O . LYS A 1 84 ? -9.141 14.809 20.384 1.00 57.81 84 LYS A O 1
ATOM 634 N N . THR A 1 85 ? -10.271 14.097 22.192 1.00 52.97 85 THR A N 1
ATOM 635 C CA . THR A 1 85 ? -11.098 15.285 22.347 1.00 52.97 85 THR A CA 1
ATOM 636 C C . THR A 1 85 ? -10.146 16.380 22.786 1.00 52.97 85 THR A C 1
ATOM 638 O O . THR A 1 85 ? -9.757 16.441 23.953 1.00 52.97 85 THR A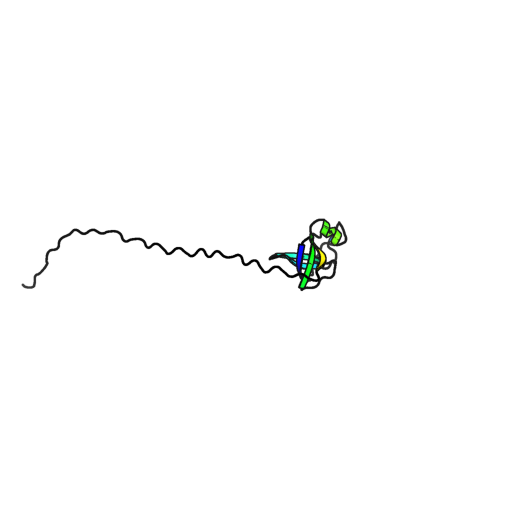 O 1
ATOM 641 N N . SER A 1 86 ? -9.686 17.200 21.843 1.00 57.72 86 SER A N 1
ATOM 642 C CA . SER A 1 86 ? -9.037 18.457 22.173 1.00 57.72 86 SER A CA 1
ATOM 643 C C . SER A 1 86 ? -10.031 19.206 23.046 1.00 57.72 86 SER A C 1
ATOM 645 O O . SER A 1 86 ? -11.078 19.631 22.558 1.00 57.72 86 SER A O 1
ATOM 647 N N . SER A 1 87 ? -9.753 19.281 24.343 1.00 54.16 87 SER A N 1
ATOM 648 C CA . SER A 1 87 ? -10.487 20.114 25.275 1.00 54.16 87 SER A CA 1
ATOM 649 C C . SER A 1 87 ? -10.401 21.537 24.743 1.00 54.16 87 SER A C 1
ATOM 651 O O . SER A 1 87 ? -9.391 22.216 24.929 1.00 54.16 87 SER A O 1
ATOM 653 N N . THR A 1 88 ? -11.430 21.968 24.019 1.00 48.06 88 THR A N 1
ATOM 654 C CA . THR A 1 88 ? -11.664 23.374 23.748 1.00 48.06 88 THR A CA 1
ATOM 655 C C . THR A 1 88 ? -11.815 24.007 25.118 1.00 48.06 88 THR A C 1
ATOM 657 O O . THR A 1 88 ? -12.846 23.864 25.773 1.00 48.06 88 THR A O 1
ATOM 660 N N . SER A 1 89 ? -10.751 24.645 25.600 1.00 52.53 89 SER A N 1
ATOM 661 C CA . SER A 1 89 ? -10.856 25.620 26.666 1.00 52.53 89 SER A CA 1
ATOM 662 C C . SER A 1 89 ? -11.781 26.705 26.134 1.00 52.53 89 SER A C 1
ATOM 664 O O . SER A 1 89 ? -11.346 27.602 25.413 1.00 52.53 89 SER A O 1
ATOM 666 N N . SER A 1 90 ? -13.075 26.575 26.425 1.00 52.53 90 SER A N 1
ATOM 667 C CA . SER A 1 90 ? -14.019 27.677 26.364 1.00 52.53 90 SER A CA 1
ATOM 668 C C . SER A 1 90 ? -13.505 28.734 27.330 1.00 52.53 90 SER A C 1
ATOM 670 O O . SER A 1 90 ? -13.831 28.729 28.515 1.00 52.53 90 SER A O 1
ATOM 672 N N . SER A 1 91 ? -12.655 29.630 26.835 1.00 51.09 91 SER A N 1
ATOM 673 C CA . SER A 1 91 ? -12.509 30.947 27.425 1.00 51.09 91 SER A CA 1
ATOM 674 C C . SER A 1 91 ? -13.873 31.610 27.288 1.00 51.09 91 SER A C 1
ATOM 676 O O . SER A 1 91 ? -14.274 32.008 26.193 1.00 51.09 91 SER A O 1
ATOM 678 N N . ALA A 1 92 ? -14.615 31.633 28.392 1.00 54.81 92 ALA A N 1
ATOM 679 C CA . ALA A 1 92 ? -15.833 32.410 28.532 1.00 54.81 92 ALA A CA 1
ATOM 680 C C . ALA A 1 92 ? -15.595 33.837 28.001 1.00 54.81 92 ALA A C 1
ATOM 682 O O . ALA A 1 92 ? -14.554 34.425 28.316 1.00 54.81 92 ALA A O 1
ATOM 683 N N . PRO A 1 93 ? -16.508 34.420 27.205 1.00 49.81 93 PRO A N 1
ATOM 684 C CA . PRO A 1 93 ? -16.393 35.826 26.870 1.00 49.81 93 PRO A CA 1
ATOM 685 C C . PRO A 1 93 ? -16.589 36.622 28.165 1.00 49.81 93 PRO A C 1
ATOM 687 O O . PRO A 1 93 ? -17.594 36.467 28.859 1.00 49.81 93 PRO A O 1
ATOM 690 N N . ALA A 1 94 ? -15.591 37.433 28.516 1.00 55.88 94 ALA A N 1
ATOM 691 C CA . ALA A 1 94 ? -15.668 38.374 29.625 1.00 55.88 94 ALA A CA 1
ATOM 692 C C . ALA A 1 94 ? -16.919 39.266 29.470 1.00 55.88 94 ALA A C 1
ATOM 694 O O . ALA A 1 94 ? -17.205 39.703 28.351 1.00 55.88 94 ALA A O 1
ATOM 695 N N . PRO A 1 95 ? -17.682 39.548 30.544 1.00 53.12 95 PRO A N 1
ATOM 696 C CA . PRO A 1 95 ? -18.839 40.423 30.440 1.00 53.12 95 PRO A CA 1
ATOM 697 C C . PRO A 1 95 ? -18.373 41.823 30.031 1.00 53.12 95 PRO A C 1
ATOM 699 O O . PRO A 1 95 ? -17.465 42.397 30.633 1.00 53.12 95 PRO A O 1
ATOM 702 N N . ALA A 1 96 ? -18.989 42.342 28.971 1.00 56.19 96 ALA A N 1
ATOM 703 C CA . ALA A 1 96 ? -18.752 43.670 28.436 1.00 56.19 96 ALA A CA 1
ATOM 704 C C . ALA A 1 96 ? -18.893 44.726 29.543 1.00 56.19 96 ALA A C 1
ATOM 706 O O . ALA A 1 96 ? -19.971 44.923 30.104 1.00 56.19 96 ALA A O 1
ATOM 707 N N . VAL A 1 97 ? -17.791 45.412 29.848 1.00 56.00 97 VAL A N 1
ATOM 708 C CA . VAL A 1 97 ? -17.795 46.628 30.661 1.00 56.00 97 VAL A CA 1
ATOM 709 C C . VAL A 1 97 ? -18.539 47.702 29.869 1.00 56.00 97 VAL A C 1
ATOM 711 O O . VAL A 1 97 ? -18.084 48.146 28.816 1.00 56.00 97 VAL A O 1
ATOM 714 N N . ALA A 1 98 ? -19.712 48.082 30.369 1.00 56.53 98 ALA A N 1
ATOM 715 C CA . ALA A 1 98 ? -20.490 49.210 29.882 1.00 56.53 98 ALA A CA 1
ATOM 716 C C . ALA A 1 98 ? -19.666 50.513 29.961 1.00 56.53 98 ALA A C 1
ATOM 718 O O . ALA A 1 98 ? -19.009 50.746 30.980 1.00 56.53 98 ALA A O 1
ATOM 719 N N . PRO A 1 99 ? -19.702 51.398 28.949 1.00 54.72 99 PRO A N 1
ATOM 720 C CA . PRO A 1 99 ? -19.129 52.728 29.091 1.00 54.72 99 PRO A CA 1
ATOM 721 C C . PRO A 1 99 ? -20.011 53.577 30.019 1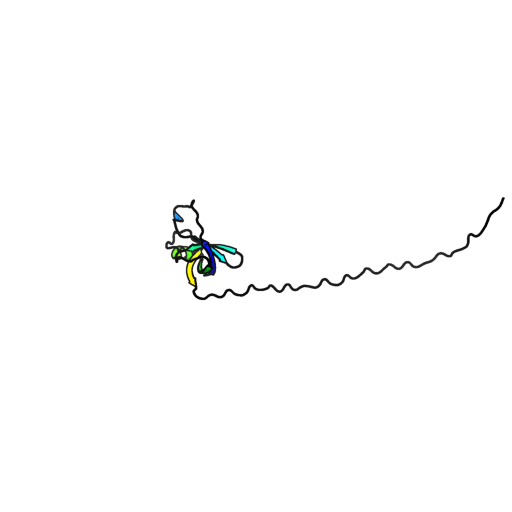.00 54.72 99 PRO A C 1
ATOM 723 O O . PRO A 1 99 ? -21.216 53.720 29.812 1.00 54.72 99 PRO A O 1
ATOM 726 N N . ALA A 1 100 ? -19.385 54.123 31.061 1.00 54.91 100 ALA A N 1
ATOM 727 C CA . ALA A 1 100 ? -19.977 55.074 31.992 1.00 54.91 100 ALA A CA 1
ATOM 728 C C . ALA A 1 100 ? -20.465 56.354 31.272 1.00 54.91 100 ALA A C 1
ATOM 730 O O . ALA A 1 100 ? -19.805 56.817 30.338 1.00 54.91 100 ALA A O 1
ATOM 731 N N . PRO A 1 101 ? -21.588 56.960 31.702 1.00 57.09 101 PRO A N 1
ATOM 732 C CA . PRO A 1 101 ? -22.077 58.214 31.139 1.00 57.09 101 PRO A CA 1
ATOM 733 C C . PRO A 1 101 ? -21.238 59.417 31.602 1.00 57.09 101 PRO A C 1
ATOM 735 O O . PRO A 1 101 ? -20.851 59.525 32.766 1.00 57.09 101 PRO A O 1
ATOM 738 N N . ALA A 1 102 ? -20.986 60.339 30.670 1.00 59.44 102 ALA A N 1
ATOM 739 C CA . ALA A 1 102 ? -20.338 61.625 30.909 1.00 59.44 102 ALA A CA 1
ATOM 740 C C . ALA A 1 102 ? -21.145 62.507 31.891 1.00 59.44 102 ALA A C 1
ATOM 742 O O . ALA A 1 102 ? -22.377 62.530 31.813 1.00 59.44 102 ALA A O 1
ATOM 743 N N . PRO A 1 103 ? -20.494 63.283 32.779 1.00 58.41 103 PRO A N 1
ATOM 744 C CA . PRO A 1 103 ? -21.190 64.237 33.632 1.00 58.41 103 PRO A CA 1
ATOM 745 C C . PRO A 1 103 ? -21.474 65.543 32.872 1.00 58.41 103 PRO A C 1
ATOM 747 O O . PRO A 1 103 ? -20.556 66.272 32.503 1.00 58.41 103 PRO A O 1
ATOM 750 N N . VAL A 1 104 ? -22.756 65.866 32.672 1.00 57.03 104 VAL A N 1
ATOM 751 C CA . VAL A 1 104 ? -23.220 67.229 32.361 1.00 57.03 104 VAL A CA 1
ATOM 752 C C . VAL A 1 104 ? -23.646 67.899 33.667 1.00 57.03 104 VAL A C 1
ATOM 754 O O . VAL A 1 104 ? -24.646 67.532 34.286 1.00 57.03 104 VAL A O 1
ATOM 757 N N . SER A 1 105 ? -22.873 68.896 34.092 1.00 54.56 105 SER A N 1
ATOM 758 C CA . SER A 1 105 ? -23.174 69.784 35.217 1.00 54.56 105 SER A CA 1
ATOM 759 C C . SER A 1 105 ? -23.689 71.140 34.712 1.00 54.56 105 SER A C 1
ATOM 761 O O . SER A 1 105 ? -22.945 72.012 34.282 1.00 54.56 105 SER A O 1
ATOM 763 N N . LYS A 1 106 ? -25.018 71.245 34.760 1.00 46.91 106 LYS A N 1
ATOM 764 C CA . LYS A 1 106 ? -25.928 72.381 35.013 1.00 46.91 106 LYS A CA 1
ATOM 765 C C . LYS A 1 106 ? -25.322 73.775 35.317 1.00 46.91 106 LYS A C 1
ATOM 767 O O . LYS A 1 106 ? -24.657 73.934 36.333 1.00 46.91 106 LYS A O 1
ATOM 772 N N . ALA A 1 107 ? -25.754 74.803 34.574 1.00 42.03 107 ALA A N 1
ATOM 773 C CA . ALA A 1 107 ? -26.061 76.151 35.091 1.00 42.03 107 ALA A CA 1
ATOM 774 C C . ALA A 1 107 ? -26.852 76.966 34.044 1.00 42.03 107 ALA A C 1
ATOM 776 O O . ALA A 1 107 ? -26.420 77.084 32.904 1.00 42.03 107 ALA A O 1
ATOM 777 N N . GLY A 1 108 ? -28.003 77.529 34.425 1.00 40.62 108 GLY A N 1
ATOM 778 C CA . GLY A 1 108 ? -28.791 78.409 33.554 1.00 40.62 108 GLY A CA 1
ATOM 779 C C . GLY A 1 108 ? -30.239 78.559 34.011 1.00 40.62 108 GLY A C 1
ATOM 780 O O . GLY A 1 108 ? -31.115 77.826 33.574 1.00 40.62 108 GLY A O 1
ATOM 781 N N . SER A 1 109 ? -30.439 79.481 34.946 1.00 51.00 109 SER A N 1
ATOM 782 C CA . SER A 1 109 ? -31.684 79.953 35.560 1.00 51.00 109 SER A CA 1
ATOM 783 C C . SER A 1 109 ? -32.857 80.194 34.601 1.00 51.00 109 SER A C 1
ATOM 785 O O . SER A 1 109 ? -32.683 80.768 33.530 1.00 51.00 109 SER A O 1
ATOM 787 N N . GLY A 1 110 ? -34.068 79.842 35.043 1.00 41.66 110 GLY A N 1
ATOM 788 C CA . GLY A 1 110 ? -35.313 80.229 34.381 1.00 41.66 110 GLY A CA 1
ATOM 789 C C . GLY A 1 110 ? -35.723 81.682 34.635 1.00 41.66 110 GLY A C 1
ATOM 790 O O . GLY A 1 110 ? -35.264 82.305 35.588 1.00 41.66 110 GLY A O 1
ATOM 791 N N . SER A 1 111 ? -36.646 82.184 33.814 1.00 48.88 111 SER A N 1
ATOM 792 C CA . SER A 1 111 ? -37.793 82.968 34.283 1.00 48.88 111 SER A CA 1
ATOM 793 C C . SER A 1 111 ? -38.886 83.027 33.208 1.00 48.88 111 SER A C 1
ATOM 795 O O . SER A 1 111 ? -38.644 82.766 32.034 1.00 48.88 111 SER A O 1
ATOM 797 N N . ALA A 1 112 ? -40.096 83.301 33.675 1.00 46.81 112 ALA A N 1
ATOM 798 C CA . ALA A 1 112 ? -41.404 83.059 33.089 1.00 46.81 112 ALA A CA 1
ATOM 799 C C . ALA A 1 112 ? -41.739 83.828 31.798 1.00 46.81 112 ALA A C 1
ATOM 801 O O . ALA A 1 112 ? -41.389 84.994 31.642 1.00 46.81 112 ALA A O 1
ATOM 802 N N . ALA A 1 113 ? -42.564 83.199 30.954 1.00 46.97 113 ALA A N 1
ATOM 803 C CA . ALA A 1 113 ? -43.448 83.884 30.017 1.00 46.97 113 ALA A CA 1
ATOM 804 C C . ALA A 1 113 ? -44.897 83.504 30.358 1.00 46.97 113 ALA A C 1
ATOM 806 O O . ALA A 1 113 ? -45.311 82.356 30.199 1.00 46.97 113 ALA A O 1
ATOM 807 N N . GLN A 1 114 ? -45.643 84.480 30.872 1.00 46.78 114 GLN A N 1
ATOM 808 C CA . GLN A 1 114 ? -47.081 84.422 31.109 1.00 46.78 114 GLN A CA 1
ATOM 809 C C . GLN A 1 114 ? -47.677 85.742 30.600 1.00 46.78 114 GLN A C 1
ATOM 811 O O . GLN A 1 114 ? -47.174 86.811 30.935 1.00 46.78 114 GLN A O 1
ATOM 816 N N . GLY A 1 115 ? -48.721 85.646 29.777 1.00 45.34 115 GLY A N 1
ATOM 817 C CA . GLY A 1 115 ? -49.462 86.765 29.181 1.00 45.34 115 GLY A CA 1
ATOM 818 C C . GLY A 1 115 ? -49.711 86.478 27.695 1.00 45.34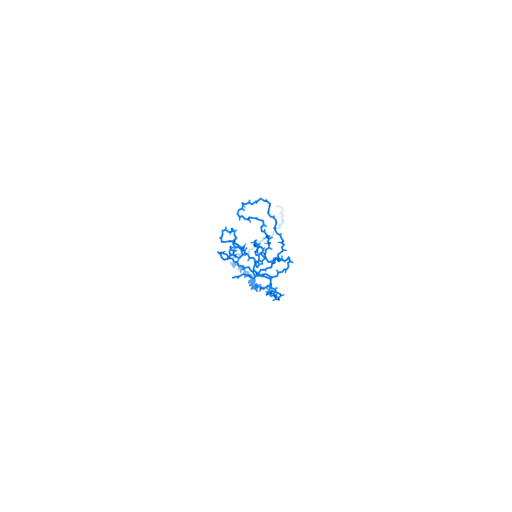 115 GLY A C 1
ATOM 819 O O . GLY A 1 115 ? -48.764 86.391 26.930 1.00 45.34 115 GLY A O 1
ATOM 820 N N . GLY A 1 116 ? -50.916 86.205 27.198 1.00 45.34 116 GLY A N 1
ATOM 821 C CA . GLY A 1 116 ? -52.230 86.641 27.660 1.00 45.34 116 GLY A CA 1
ATOM 822 C C . GLY A 1 116 ? -52.712 87.778 26.759 1.00 45.34 116 GLY A C 1
ATOM 823 O O . GLY A 1 116 ? -52.250 88.899 26.897 1.00 45.34 116 GLY A O 1
ATOM 824 N N . SER A 1 117 ? -53.592 87.424 25.822 1.00 50.03 117 SER A N 1
ATOM 825 C CA . SER A 1 117 ? -54.472 88.238 24.965 1.00 50.03 117 SER A CA 1
ATOM 826 C C . SER A 1 117 ? -54.640 89.737 25.270 1.00 50.03 117 SER A C 1
ATOM 828 O O . SER A 1 117 ? -54.935 90.093 26.410 1.00 50.03 117 SER A O 1
ATOM 830 N N . SER A 1 118 ? -54.715 90.557 24.212 1.00 49.03 118 SER A N 1
ATOM 831 C CA . SER A 1 118 ? -55.894 91.361 23.791 1.00 49.03 118 SER A CA 1
ATOM 832 C C . SER A 1 118 ? -55.474 92.694 23.162 1.00 49.03 118 SER A C 1
ATOM 834 O O . SER A 1 118 ? -54.672 93.408 23.753 1.00 49.03 118 SER A O 1
ATOM 836 N N . THR A 1 119 ? -56.141 93.018 22.044 1.00 52.34 119 THR A N 1
ATOM 837 C CA . THR A 1 119 ? -56.245 94.313 21.325 1.00 52.34 119 THR A CA 1
ATOM 838 C C . THR A 1 119 ? -55.004 94.897 20.668 1.00 52.34 119 THR A C 1
ATOM 840 O O . THR A 1 119 ? -54.034 95.227 21.376 1.00 52.34 119 THR A O 1
#

Secondary structure (DSSP, 8-state):
-EEEEEEEEE--SS--GGGTT-EEEEEEETTEEEEEEESS---TT-EEEEEETHHHHHHTT-TTS--SEEEEEEESS-PPPPP--------PPPP--PPPPPP----------------

Radius of gyration: 36.97 Å; chains: 1; bounding box: 71×104×52 Å

Foldseek 3Di:
DAKWAFAAWDDDPDDDVLQPDFTWTWTDDPPDIDIATEPDDDDHGWIFDKDADQVSQVLNVHSSRPGGIYTNDTDPDDDDDDPPPPPPPPPDPDPDDDDDDDDDDDDDDDDDDDDDDDD